Protein AF-A0A7L0FWX1-F1 (afdb_monomer_lite)

Sequence (142 aa):
RCPGATGAADGGPISVDPLAVSMANRGPSYGLSREVQQKIDRQYDPELEQILVRWILAQCGGDVSQPAPGRDGFQQWLKDGTVLCRLINSLHPRGQGPVAKIQASTMAFKQMEQISQFLQAAERYGIAATDIFQTVDLWEGE

Radius of gyration: 29.91 Å; chains: 1; bounding box: 108×48×42 Å

InterPro domains:
  IPR001715 Calponin homology domain [PF00307] (47-141)
  IPR001715 Calponin homology domain [PS50021] (46-142)
  IPR001715 Calponin homology domain [SM00033] (48-141)
  IPR003096 Smooth muscle protein/calponin [PR00888] (25-39)
  IPR003096 Smooth muscle protein/calponin [PR00888] (44-57)
  IPR003096 Smooth muscle protein/calponin [PR00888] (74-89)
  IPR003096 Smooth muscle protein/calponin [PR00888] (110-126)
  IPR003096 Smooth muscle protein/calponin [PR00888] (126-141)
  IPR036872 CH domain superfamily [G3DSA:1.10.418.10] (43-142)
  IPR036872 CH domain superfamily [SSF47576] (21-142)
  IPR050606 Calponin-like [PTHR47385] (23-141)

Structure (mmCIF, N/CA/C/O backbone):
data_AF-A0A7L0FWX1-F1
#
_entry.id   AF-A0A7L0FWX1-F1
#
loop_
_atom_site.group_PDB
_atom_site.id
_atom_site.type_symbol
_atom_site.label_atom_id
_atom_site.label_alt_id
_atom_site.label_comp_id
_atom_site.label_asym_id
_atom_site.label_entity_id
_atom_site.label_seq_id
_atom_site.pdbx_PDB_ins_code
_atom_site.Cartn_x
_atom_site.Cartn_y
_atom_site.Cartn_z
_atom_site.occupancy
_atom_site.B_iso_or_equiv
_atom_site.auth_seq_id
_atom_site.auth_comp_id
_atom_site.auth_asym_id
_atom_site.auth_atom_id
_atom_site.pdbx_PDB_model_num
ATOM 1 N N . ARG A 1 1 ? 93.891 -22.073 26.720 1.00 38.88 1 ARG A N 1
ATOM 2 C CA . ARG A 1 1 ? 92.681 -21.411 27.264 1.00 38.88 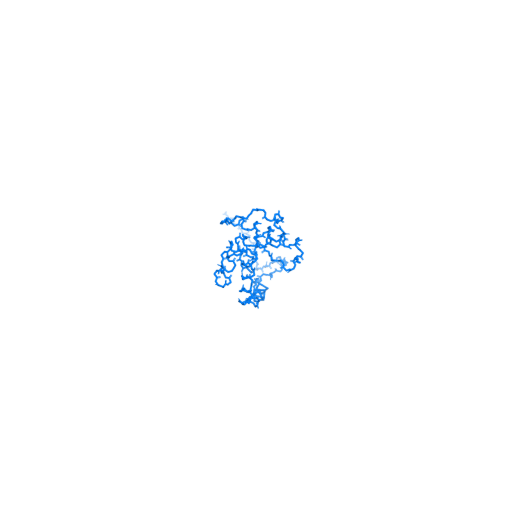1 ARG A CA 1
ATOM 3 C C . ARG A 1 1 ? 91.605 -21.503 26.196 1.00 38.88 1 ARG A C 1
ATOM 5 O O . ARG A 1 1 ? 91.564 -20.668 25.308 1.00 38.88 1 ARG A O 1
ATOM 12 N N . CYS A 1 2 ? 90.831 -22.579 26.250 1.00 44.34 2 CYS A N 1
ATOM 13 C CA . CYS A 1 2 ? 89.766 -22.909 25.312 1.00 44.34 2 CYS A CA 1
ATOM 14 C C . CYS A 1 2 ? 88.474 -23.020 26.128 1.00 44.34 2 CYS A C 1
ATOM 16 O O . CYS A 1 2 ? 88.504 -23.677 27.169 1.00 44.34 2 CYS A O 1
ATOM 18 N N . PRO A 1 3 ? 87.369 -22.412 25.694 1.00 44.94 3 PRO A N 1
ATOM 19 C CA . PRO A 1 3 ? 86.032 -22.866 26.050 1.00 44.94 3 PRO A CA 1
ATOM 20 C C . PRO A 1 3 ? 85.306 -23.287 24.760 1.00 44.94 3 PRO A C 1
ATOM 22 O O . PRO A 1 3 ? 85.512 -22.689 23.712 1.00 44.94 3 PRO A O 1
ATOM 25 N N . GLY A 1 4 ? 84.455 -24.295 24.699 1.00 36.69 4 GLY A N 1
ATOM 26 C CA . GLY A 1 4 ? 83.954 -25.273 25.651 1.00 36.69 4 GLY A CA 1
ATOM 27 C C . GLY A 1 4 ? 83.051 -26.189 24.816 1.00 36.69 4 GLY A C 1
ATOM 28 O O . GLY A 1 4 ? 82.354 -25.707 23.926 1.00 36.69 4 GLY A O 1
ATOM 29 N N . ALA A 1 5 ? 83.127 -27.499 25.033 1.00 41.94 5 ALA A N 1
ATOM 30 C CA . ALA A 1 5 ? 82.357 -28.495 24.297 1.00 41.94 5 ALA A CA 1
ATOM 31 C C . ALA A 1 5 ? 81.280 -29.103 25.201 1.00 41.94 5 ALA A C 1
ATOM 33 O O . ALA A 1 5 ? 81.632 -29.686 26.222 1.00 41.94 5 ALA A O 1
ATOM 34 N N . THR A 1 6 ? 80.015 -29.000 24.782 1.00 46.66 6 THR A N 1
ATOM 35 C CA . THR A 1 6 ? 78.863 -29.875 25.107 1.00 46.66 6 THR A CA 1
ATOM 36 C C . THR A 1 6 ? 77.692 -29.346 24.260 1.00 46.66 6 THR A C 1
ATOM 38 O O . THR A 1 6 ? 77.392 -28.165 24.339 1.00 46.66 6 THR A O 1
ATOM 41 N N . GLY A 1 7 ? 77.028 -30.049 23.342 1.00 40.75 7 GLY A N 1
ATOM 42 C CA . GLY A 1 7 ? 76.738 -31.472 23.215 1.00 40.75 7 GLY A CA 1
ATOM 43 C C . GLY A 1 7 ? 75.269 -31.702 23.584 1.00 40.75 7 GLY A C 1
ATOM 44 O O . GLY A 1 7 ? 74.998 -31.837 24.769 1.00 40.75 7 GLY A O 1
ATOM 45 N N . ALA A 1 8 ? 74.348 -31.736 22.611 1.00 37.59 8 ALA A N 1
ATOM 46 C CA . ALA A 1 8 ? 73.061 -32.443 22.714 1.00 37.59 8 ALA A CA 1
ATOM 47 C C . ALA A 1 8 ? 72.319 -32.493 21.362 1.00 37.59 8 ALA A C 1
ATOM 49 O O . ALA A 1 8 ? 72.291 -31.520 20.618 1.00 37.59 8 ALA A O 1
ATOM 50 N N . ALA A 1 9 ? 71.755 -33.668 21.093 1.00 41.44 9 ALA A N 1
ATOM 51 C CA . ALA A 1 9 ? 71.040 -34.140 19.912 1.00 41.44 9 ALA A CA 1
ATOM 52 C C . ALA A 1 9 ? 69.959 -33.205 19.325 1.00 41.44 9 ALA A C 1
ATOM 54 O O . ALA A 1 9 ? 69.063 -32.761 20.038 1.00 41.44 9 ALA A O 1
ATOM 55 N N . ASP A 1 10 ? 69.996 -33.031 18.001 1.00 38.78 10 ASP A N 1
ATOM 56 C CA . ASP A 1 10 ? 68.882 -32.559 17.170 1.00 38.78 10 ASP A CA 1
ATOM 57 C C . ASP A 1 10 ? 68.075 -33.789 16.716 1.00 38.78 10 ASP A C 1
ATOM 59 O O . ASP A 1 10 ? 68.518 -34.579 15.881 1.00 38.78 10 ASP A O 1
ATOM 63 N N . GLY A 1 11 ? 66.942 -34.020 17.379 1.00 41.47 11 GLY A N 1
ATOM 64 C CA . GLY A 1 11 ? 65.952 -35.023 17.005 1.00 41.47 11 GLY A CA 1
ATOM 65 C C . GLY A 1 11 ? 64.831 -34.362 16.208 1.00 41.47 11 GLY A C 1
ATOM 66 O O . GLY A 1 11 ? 64.300 -33.337 16.625 1.00 41.47 11 GLY A O 1
ATOM 67 N N . GLY A 1 12 ? 64.489 -34.967 15.069 1.00 38.28 12 GLY A N 1
ATOM 68 C CA . GLY A 1 12 ? 63.415 -34.546 14.170 1.00 38.28 12 GLY A CA 1
ATOM 69 C C . GLY A 1 12 ? 62.003 -34.511 14.788 1.00 38.28 12 GLY A C 1
ATOM 70 O O . GLY A 1 12 ? 61.805 -34.795 15.969 1.00 38.28 12 GLY A O 1
ATOM 71 N N . PRO A 1 13 ? 60.999 -34.134 13.978 1.00 47.06 13 PRO A N 1
ATOM 72 C CA . PRO A 1 13 ? 59.880 -33.306 14.408 1.00 47.06 13 PRO A CA 1
ATOM 73 C C . PRO A 1 13 ? 58.748 -34.109 15.051 1.00 47.06 13 PRO A C 1
ATOM 75 O O . PRO A 1 13 ? 58.315 -35.134 14.529 1.00 47.06 13 PRO A O 1
ATOM 78 N N . ILE A 1 14 ? 58.201 -33.578 16.142 1.00 42.31 14 ILE A N 1
ATOM 79 C CA . ILE A 1 14 ? 56.940 -34.031 16.735 1.00 42.31 14 ILE A CA 1
ATOM 80 C C . ILE A 1 14 ? 55.949 -32.869 16.675 1.00 42.31 14 ILE A C 1
ATOM 82 O O . ILE A 1 14 ? 55.896 -32.025 17.567 1.00 42.31 14 ILE A O 1
ATOM 86 N N . SER A 1 15 ? 55.186 -32.817 15.579 1.00 43.38 15 SER A N 1
ATOM 87 C CA . SER A 1 15 ? 53.949 -32.040 15.508 1.00 43.38 15 SER A CA 1
ATOM 88 C C . SER A 1 15 ? 52.954 -32.621 16.503 1.00 43.38 15 SER A C 1
ATOM 90 O O . SER A 1 15 ? 52.559 -33.781 16.397 1.00 43.38 15 SER A O 1
ATOM 92 N N . VAL A 1 16 ? 52.550 -31.800 17.464 1.00 42.94 16 VAL A N 1
ATOM 93 C CA . VAL A 1 16 ? 51.416 -32.059 18.345 1.00 42.94 16 VAL A CA 1
ATOM 94 C C . VAL A 1 16 ? 50.422 -30.919 18.162 1.00 42.94 16 VAL A C 1
ATOM 96 O O . VAL A 1 16 ? 50.507 -29.889 18.822 1.00 42.94 16 VAL A O 1
ATOM 99 N N . ASP A 1 17 ? 49.499 -31.091 17.218 1.00 42.16 17 ASP A N 1
ATOM 100 C CA . ASP A 1 17 ? 48.325 -30.233 17.064 1.00 42.16 17 ASP A CA 1
ATOM 101 C C . ASP A 1 17 ? 47.321 -30.527 18.194 1.00 42.16 17 ASP A C 1
ATOM 103 O O . ASP A 1 17 ? 46.806 -31.648 18.287 1.00 42.16 17 ASP A O 1
ATOM 107 N N . PRO A 1 18 ? 46.993 -29.555 19.063 1.00 42.50 18 PRO A N 1
ATOM 108 C CA . PRO A 1 18 ? 45.910 -29.718 20.014 1.00 42.50 18 PRO A CA 1
ATOM 109 C C . PRO A 1 18 ? 44.565 -29.486 19.312 1.00 42.50 18 PRO A C 1
ATOM 111 O O . PRO A 1 18 ? 44.187 -28.360 19.006 1.00 42.50 18 PRO A O 1
ATOM 114 N N . LEU A 1 19 ? 43.851 -30.588 19.070 1.00 40.69 19 LEU A N 1
ATOM 115 C CA . LEU A 1 19 ? 42.389 -30.729 19.117 1.00 40.69 19 LEU A CA 1
ATOM 116 C C . LEU A 1 19 ? 41.575 -29.435 18.898 1.00 40.69 19 LEU A C 1
ATOM 118 O O . LEU A 1 19 ? 41.023 -28.854 19.834 1.00 40.69 19 LEU A O 1
ATOM 122 N N . ALA A 1 20 ? 41.419 -29.042 17.632 1.00 41.03 20 ALA A N 1
ATOM 123 C CA . ALA A 1 20 ? 40.389 -28.105 17.202 1.00 41.03 20 ALA A CA 1
ATOM 124 C C . ALA A 1 20 ? 39.032 -28.828 17.145 1.00 41.03 20 ALA A C 1
ATOM 126 O O . ALA A 1 20 ? 38.678 -29.479 16.161 1.00 41.03 20 ALA A O 1
ATOM 127 N N . VAL A 1 21 ? 38.273 -28.736 18.235 1.00 41.56 21 VAL A N 1
ATOM 128 C CA . VAL A 1 21 ? 36.856 -29.102 18.265 1.00 41.56 21 VAL A CA 1
ATOM 129 C C . VAL A 1 21 ? 36.020 -28.002 17.602 1.00 41.56 21 VAL A C 1
ATOM 131 O O . VAL A 1 21 ? 36.101 -26.833 17.967 1.00 41.56 21 VAL A O 1
ATOM 134 N N . SER A 1 22 ? 35.131 -28.459 16.716 1.00 47.56 22 SER A N 1
ATOM 135 C CA . SER A 1 22 ? 33.870 -27.841 16.281 1.00 47.56 22 SER A CA 1
ATOM 136 C C . SER A 1 22 ? 33.855 -27.081 14.945 1.00 47.56 22 SER A C 1
ATOM 138 O O . SER A 1 22 ? 34.080 -25.881 14.853 1.00 47.56 22 SER A O 1
ATOM 140 N N . MET A 1 23 ? 33.450 -27.839 13.920 1.00 40.47 23 MET A N 1
ATOM 141 C CA . MET A 1 23 ? 32.563 -27.434 12.823 1.00 40.47 23 MET A CA 1
ATOM 142 C C . MET A 1 23 ? 32.986 -26.230 11.969 1.00 40.47 23 MET A C 1
ATOM 144 O O . MET A 1 23 ? 32.392 -25.154 12.006 1.00 40.47 23 MET A O 1
ATOM 148 N N . ALA A 1 24 ? 33.901 -26.495 11.036 1.00 40.38 24 ALA A N 1
ATOM 149 C CA . ALA A 1 24 ? 33.930 -25.810 9.750 1.00 40.38 24 ALA A CA 1
ATOM 150 C C . ALA A 1 24 ? 32.667 -26.178 8.945 1.00 40.38 24 ALA A C 1
ATOM 152 O O . ALA A 1 24 ? 32.692 -27.044 8.078 1.00 40.38 24 ALA A O 1
ATOM 153 N N . ASN A 1 25 ? 31.540 -25.540 9.258 1.00 46.72 25 ASN A N 1
ATOM 154 C CA . ASN A 1 25 ? 30.354 -25.567 8.409 1.00 46.72 25 ASN A CA 1
ATOM 155 C C . ASN A 1 25 ? 29.873 -24.135 8.162 1.00 46.72 25 ASN A C 1
ATOM 157 O O . ASN A 1 25 ? 28.877 -23.670 8.707 1.00 46.72 25 ASN A O 1
ATOM 161 N N . ARG A 1 26 ? 30.646 -23.406 7.358 1.00 47.75 26 ARG A N 1
ATOM 162 C CA . ARG A 1 26 ? 30.178 -22.227 6.623 1.00 47.75 26 ARG A CA 1
ATOM 163 C C . ARG A 1 26 ? 30.627 -22.358 5.173 1.00 47.75 26 ARG A C 1
ATOM 165 O O . ARG A 1 26 ? 31.464 -21.604 4.689 1.00 47.75 26 ARG A O 1
ATOM 172 N N . GLY A 1 27 ? 30.077 -23.372 4.505 1.00 48.31 27 GLY A N 1
ATOM 173 C CA . GLY A 1 27 ? 29.851 -23.291 3.064 1.00 48.31 27 GLY A CA 1
ATOM 174 C C . GLY A 1 27 ? 28.847 -22.164 2.773 1.00 48.31 27 GLY A C 1
ATOM 175 O O . GLY A 1 27 ? 28.088 -21.791 3.672 1.00 48.31 27 GLY A O 1
ATOM 176 N N . PRO A 1 28 ? 28.870 -21.571 1.570 1.00 44.41 28 PRO A N 1
ATOM 177 C CA . PRO A 1 28 ? 28.137 -20.348 1.267 1.00 44.41 28 PRO A CA 1
ATOM 178 C C . PRO A 1 28 ? 26.639 -20.519 1.539 1.00 44.41 28 PRO A C 1
ATOM 180 O O . PRO A 1 28 ? 25.996 -21.423 1.006 1.00 44.41 28 PRO A O 1
ATOM 183 N N . SER A 1 29 ? 26.092 -19.634 2.371 1.00 45.47 29 SER A N 1
ATOM 184 C CA . SER A 1 29 ? 24.664 -19.488 2.653 1.00 45.47 29 SER A CA 1
ATOM 185 C C . SER A 1 29 ? 23.929 -19.040 1.381 1.00 45.47 29 SER A C 1
ATOM 187 O O . SER A 1 29 ? 23.600 -17.873 1.231 1.00 45.47 29 SER A O 1
ATOM 189 N N . TYR A 1 30 ? 23.746 -19.932 0.409 1.00 54.88 30 TYR A N 1
ATOM 190 C CA . TYR A 1 30 ? 23.116 -19.608 -0.877 1.00 54.88 30 TYR A CA 1
ATOM 191 C C . TYR A 1 30 ? 22.340 -20.816 -1.427 1.00 54.88 30 TYR A C 1
ATOM 193 O O . TYR A 1 30 ? 22.531 -21.258 -2.555 1.00 54.88 30 TYR A O 1
ATOM 201 N N . GLY A 1 31 ? 21.477 -21.390 -0.588 1.00 48.72 31 GLY A N 1
ATOM 202 C CA . GLY A 1 31 ? 20.482 -22.396 -0.987 1.00 48.72 31 GLY A CA 1
ATOM 203 C C . GLY A 1 31 ? 19.084 -21.955 -0.569 1.00 48.72 31 GLY A C 1
ATOM 204 O O . GLY A 1 31 ? 18.226 -21.718 -1.414 1.00 48.72 31 GLY A O 1
ATOM 205 N N . LEU A 1 32 ? 18.916 -21.676 0.728 1.00 50.22 32 LEU A N 1
ATOM 206 C CA . LEU A 1 32 ? 17.634 -21.264 1.303 1.00 50.22 32 LEU A CA 1
ATOM 207 C C . LEU A 1 32 ? 17.100 -19.947 0.711 1.00 50.22 32 LEU A C 1
ATOM 209 O O . LEU A 1 32 ? 15.922 -19.857 0.388 1.00 50.22 32 LEU A O 1
ATOM 213 N N . SER A 1 33 ? 17.966 -18.951 0.493 1.00 52.59 33 SER A N 1
ATOM 214 C CA . SER A 1 33 ? 17.553 -17.650 -0.056 1.00 52.59 33 SER A CA 1
ATOM 215 C C . SER A 1 33 ? 17.089 -17.740 -1.511 1.00 52.59 33 SER A C 1
ATOM 217 O O . SER A 1 33 ? 16.192 -17.015 -1.909 1.00 52.59 33 SER A O 1
ATOM 219 N N . ARG A 1 34 ? 17.637 -18.658 -2.319 1.00 43.81 34 ARG A N 1
ATOM 220 C CA . ARG A 1 34 ? 17.333 -18.739 -3.759 1.00 43.81 34 ARG A CA 1
ATOM 221 C C . ARG A 1 34 ? 16.020 -19.470 -4.044 1.00 43.81 34 ARG A C 1
ATOM 223 O O . ARG A 1 34 ? 15.322 -19.118 -4.988 1.00 43.81 34 ARG A O 1
ATOM 230 N N . GLU A 1 35 ? 15.668 -20.457 -3.224 1.00 46.62 35 GLU A N 1
ATOM 231 C CA . GLU A 1 35 ? 14.375 -21.155 -3.294 1.00 46.62 35 GLU A CA 1
ATOM 232 C C . GLU A 1 35 ? 13.228 -20.294 -2.750 1.00 46.62 35 GLU A C 1
ATOM 234 O O . GLU A 1 35 ? 12.120 -20.337 -3.288 1.00 46.62 35 GLU A O 1
ATOM 239 N N . VAL A 1 36 ? 13.502 -19.477 -1.726 1.00 50.44 36 VAL A N 1
ATOM 240 C CA . VAL A 1 36 ? 12.571 -18.453 -1.231 1.00 50.44 36 VAL A CA 1
ATOM 241 C C . VAL A 1 36 ? 12.372 -17.371 -2.294 1.00 50.44 36 VAL A C 1
ATOM 243 O O . VAL A 1 36 ? 11.232 -17.138 -2.688 1.00 50.44 36 VAL A O 1
ATOM 246 N N . GLN A 1 37 ? 13.452 -16.837 -2.881 1.00 47.53 37 GLN A N 1
ATOM 247 C CA . GLN A 1 37 ? 13.359 -15.855 -3.967 1.00 47.53 37 GLN A CA 1
ATOM 248 C C . GLN A 1 37 ? 12.615 -16.408 -5.188 1.00 47.53 37 GLN A C 1
ATOM 250 O O . GLN A 1 37 ? 11.784 -15.713 -5.749 1.00 47.53 37 GLN A O 1
ATOM 255 N N . GLN A 1 38 ? 12.843 -17.669 -5.583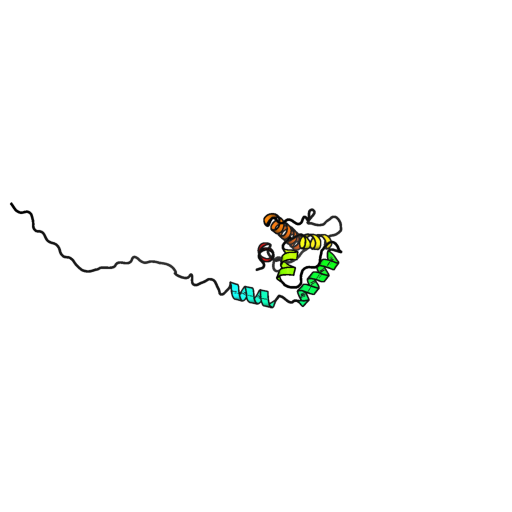 1.00 46.41 38 GLN A N 1
ATOM 256 C CA . GLN A 1 38 ? 12.113 -18.300 -6.694 1.00 46.41 38 GLN A CA 1
ATOM 257 C C . GLN A 1 38 ? 10.632 -18.552 -6.391 1.00 46.41 38 GLN A C 1
ATOM 259 O O . GLN A 1 38 ? 9.823 -18.559 -7.317 1.00 46.41 38 GLN A O 1
ATOM 264 N N . LYS A 1 39 ? 10.255 -18.782 -5.128 1.00 48.97 39 LYS A N 1
ATOM 265 C CA . LYS A 1 39 ? 8.841 -18.853 -4.730 1.00 48.97 39 LYS A CA 1
ATOM 266 C C . LYS A 1 39 ? 8.183 -17.476 -4.744 1.00 48.97 39 LYS A C 1
ATOM 268 O O . LYS A 1 39 ? 7.029 -17.395 -5.146 1.00 48.97 39 LYS A O 1
ATOM 273 N N . ILE A 1 40 ? 8.908 -16.423 -4.367 1.00 52.25 40 ILE A N 1
ATOM 274 C CA . ILE A 1 40 ? 8.443 -15.031 -4.460 1.00 52.25 40 ILE A CA 1
ATOM 275 C C . ILE A 1 40 ? 8.298 -14.624 -5.937 1.00 52.25 40 ILE A C 1
ATOM 277 O O . ILE A 1 40 ? 7.242 -14.142 -6.335 1.00 52.25 40 ILE A O 1
ATOM 281 N N . ASP A 1 41 ? 9.289 -14.934 -6.781 1.00 47.03 41 ASP A N 1
ATOM 282 C CA . ASP A 1 41 ? 9.264 -14.662 -8.229 1.00 47.03 41 ASP A CA 1
ATOM 283 C C . ASP A 1 41 ? 8.156 -15.434 -8.962 1.00 47.03 41 ASP A C 1
ATOM 285 O O . ASP A 1 41 ? 7.592 -14.943 -9.935 1.00 47.03 41 ASP A O 1
ATOM 289 N N . ARG A 1 42 ? 7.798 -16.634 -8.482 1.00 50.66 42 ARG A N 1
ATOM 290 C CA . ARG A 1 42 ? 6.671 -17.418 -9.018 1.00 50.66 42 ARG A CA 1
ATOM 291 C C . ARG A 1 42 ? 5.293 -16.933 -8.570 1.00 50.66 42 ARG A C 1
ATOM 293 O O . ARG A 1 42 ? 4.315 -17.390 -9.148 1.00 50.66 42 ARG A O 1
ATOM 300 N N . GLN A 1 43 ? 5.200 -16.069 -7.560 1.00 59.62 43 GLN A N 1
ATOM 301 C CA . GLN A 1 43 ? 3.927 -15.501 -7.096 1.00 59.62 43 GLN A CA 1
ATOM 302 C C . GLN A 1 43 ? 3.674 -14.081 -7.615 1.00 59.62 43 GLN A C 1
ATOM 304 O O . GLN A 1 43 ? 2.631 -13.500 -7.320 1.00 59.62 43 GLN A O 1
ATOM 309 N N . TYR A 1 44 ? 4.607 -13.505 -8.379 1.00 64.50 44 TYR A N 1
ATOM 310 C CA . TYR A 1 44 ? 4.402 -12.200 -8.987 1.00 64.50 44 TYR A CA 1
ATOM 311 C C . TYR A 1 44 ? 3.612 -12.343 -10.294 1.00 64.50 44 TYR A C 1
ATOM 313 O O . TYR A 1 44 ? 4.159 -12.601 -11.366 1.00 64.50 44 TYR A O 1
ATOM 321 N N . ASP A 1 45 ? 2.299 -12.172 -10.182 1.00 75.44 45 ASP A N 1
ATOM 322 C CA . ASP A 1 45 ? 1.381 -12.161 -11.313 1.00 75.44 45 ASP A CA 1
ATOM 323 C C . ASP A 1 45 ? 1.145 -10.715 -11.788 1.00 75.44 45 ASP A C 1
ATOM 325 O O . ASP A 1 45 ? 0.588 -9.899 -11.043 1.00 75.44 45 ASP A O 1
ATOM 329 N N . PRO A 1 46 ? 1.502 -10.363 -13.039 1.00 77.94 46 PRO A N 1
ATOM 330 C CA . PRO A 1 46 ? 1.295 -9.010 -13.563 1.00 77.94 46 PRO A CA 1
ATOM 331 C C . PRO A 1 46 ? -0.194 -8.638 -13.646 1.00 77.94 46 PRO A C 1
ATOM 333 O O . PRO A 1 46 ? -0.559 -7.464 -13.575 1.00 77.94 46 PRO A O 1
ATOM 336 N N . GLU A 1 47 ? -1.079 -9.631 -13.764 1.00 81.50 47 GLU A N 1
ATOM 337 C CA . GLU A 1 47 ? -2.525 -9.421 -13.683 1.00 81.50 47 GLU A CA 1
ATOM 338 C C . GLU A 1 47 ? -2.961 -9.024 -12.267 1.00 81.50 47 GLU A C 1
ATOM 340 O O . GLU A 1 47 ? -3.747 -8.086 -12.108 1.00 81.50 47 GLU A O 1
ATOM 345 N N . LEU A 1 48 ? -2.410 -9.680 -11.239 1.00 82.31 48 LEU A N 1
ATOM 346 C CA . LEU A 1 48 ? -2.641 -9.340 -9.833 1.00 82.31 48 LEU A CA 1
ATOM 347 C C . LEU A 1 48 ? -2.138 -7.934 -9.520 1.00 82.31 48 LEU A C 1
ATOM 349 O O . LEU A 1 48 ? -2.876 -7.173 -8.901 1.00 82.31 48 LEU A O 1
ATOM 353 N N . GLU A 1 49 ? -0.957 -7.548 -10.011 1.00 83.81 49 GLU A N 1
ATOM 354 C CA . GLU A 1 49 ? -0.477 -6.165 -9.898 1.00 83.81 49 GLU A CA 1
ATOM 355 C C . GLU A 1 49 ? -1.521 -5.184 -10.442 1.00 83.81 49 GLU A C 1
ATOM 357 O O . GLU A 1 49 ? -1.933 -4.261 -9.742 1.00 83.81 49 GLU A O 1
ATOM 362 N N . GLN A 1 50 ? -2.010 -5.386 -11.667 1.00 84.25 50 GLN A N 1
ATOM 363 C CA . GLN A 1 50 ? -2.986 -4.468 -12.255 1.00 84.25 50 GLN A CA 1
ATOM 364 C C . GLN A 1 50 ? -4.316 -4.441 -11.497 1.00 84.25 50 GLN A C 1
ATOM 366 O O . GLN A 1 50 ? -4.996 -3.409 -11.474 1.00 84.25 50 GLN A O 1
ATOM 371 N N . ILE A 1 51 ? -4.734 -5.568 -10.921 1.00 86.88 51 ILE A N 1
ATOM 372 C CA . ILE A 1 51 ? -5.922 -5.634 -10.065 1.00 86.88 51 ILE A CA 1
ATOM 373 C C . ILE A 1 51 ? -5.677 -4.834 -8.781 1.00 86.88 51 ILE A C 1
ATOM 375 O O . ILE A 1 51 ? -6.499 -3.983 -8.445 1.00 86.88 51 ILE A O 1
ATOM 379 N N . LEU A 1 52 ? -4.536 -5.034 -8.115 1.00 85.88 52 LEU A N 1
ATOM 380 C CA . LEU A 1 52 ? -4.150 -4.321 -6.897 1.00 85.88 52 LEU A CA 1
ATOM 381 C C . LEU A 1 52 ? -4.032 -2.817 -7.140 1.00 85.88 52 LEU A C 1
ATOM 383 O O . LEU A 1 52 ? -4.607 -2.036 -6.391 1.00 85.88 52 LEU A O 1
ATOM 387 N N . VAL A 1 53 ? -3.366 -2.396 -8.217 1.00 87.75 53 VAL A N 1
ATOM 388 C CA . VAL A 1 53 ? -3.252 -0.983 -8.603 1.00 87.75 53 VAL A CA 1
ATOM 389 C C . VAL A 1 53 ? -4.630 -0.364 -8.791 1.00 87.75 53 VAL A C 1
ATOM 391 O O . VAL A 1 53 ? -4.925 0.673 -8.199 1.00 87.75 53 VAL A O 1
ATOM 394 N N . ARG A 1 54 ? -5.504 -1.002 -9.579 1.00 87.38 54 ARG A N 1
ATOM 395 C CA 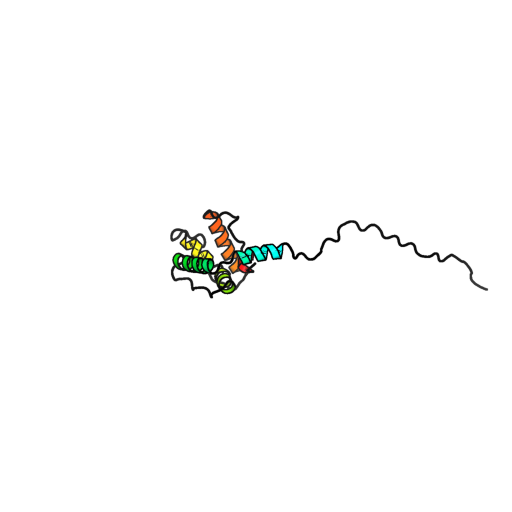. ARG A 1 54 ? -6.867 -0.500 -9.804 1.00 87.38 54 ARG A CA 1
ATOM 396 C C . ARG A 1 54 ? -7.673 -0.444 -8.514 1.00 87.38 54 ARG A C 1
ATOM 398 O O . ARG A 1 54 ? -8.378 0.537 -8.295 1.00 87.38 54 ARG A O 1
ATOM 405 N N . TRP A 1 55 ? -7.555 -1.457 -7.662 1.00 87.31 55 TRP A N 1
ATOM 406 C CA . TRP A 1 55 ? -8.248 -1.506 -6.382 1.00 87.31 55 TRP A CA 1
ATOM 407 C C . TRP A 1 55 ? -7.771 -0.403 -5.432 1.00 87.31 55 TRP A C 1
ATOM 409 O O . TRP A 1 55 ? -8.595 0.330 -4.895 1.00 87.31 55 TRP A O 1
ATOM 419 N N . ILE A 1 56 ? -6.457 -0.203 -5.299 1.00 86.81 56 ILE A N 1
ATOM 420 C CA . ILE A 1 56 ? -5.880 0.868 -4.477 1.00 86.81 56 ILE A CA 1
ATOM 421 C C . ILE A 1 56 ? -6.303 2.243 -5.003 1.00 86.81 56 ILE A C 1
ATOM 423 O O . ILE A 1 56 ? -6.676 3.107 -4.213 1.00 86.81 56 ILE A O 1
ATOM 427 N N . LEU A 1 57 ? -6.290 2.458 -6.322 1.00 87.31 57 LEU A N 1
ATOM 428 C CA . LEU A 1 57 ? -6.744 3.715 -6.928 1.00 87.31 57 LEU A CA 1
ATOM 429 C C . LEU A 1 57 ? -8.238 3.966 -6.688 1.00 87.31 57 LEU A C 1
ATOM 431 O O . LEU A 1 57 ? -8.623 5.088 -6.357 1.00 87.31 57 LEU A O 1
ATOM 435 N N . ALA A 1 58 ? -9.070 2.931 -6.822 1.00 86.62 58 ALA A N 1
ATOM 436 C CA . ALA A 1 58 ? -10.500 3.012 -6.543 1.00 86.62 58 ALA A CA 1
ATOM 437 C C . ALA A 1 58 ? -10.773 3.301 -5.059 1.00 86.62 58 ALA A C 1
ATOM 439 O O . ALA A 1 58 ? -11.648 4.105 -4.745 1.00 86.62 58 ALA A O 1
ATOM 440 N N . GLN A 1 59 ? -9.997 2.693 -4.159 1.00 85.62 59 GLN A N 1
ATOM 441 C CA . GLN A 1 59 ? -10.178 2.828 -2.720 1.00 85.62 59 GLN A CA 1
ATOM 442 C C . GLN A 1 59 ? -9.662 4.171 -2.197 1.00 85.62 59 GLN A C 1
ATOM 444 O O . GLN A 1 59 ? -10.355 4.856 -1.450 1.00 85.62 59 GLN A O 1
ATOM 449 N N . CYS A 1 60 ? -8.460 4.585 -2.588 1.00 80.06 60 CYS A N 1
ATOM 450 C CA . CYS A 1 60 ? -7.875 5.850 -2.148 1.00 80.06 60 CYS A CA 1
ATOM 451 C C . CYS A 1 60 ? -8.455 7.078 -2.862 1.00 80.06 60 CYS A C 1
ATOM 453 O O . CYS A 1 60 ? -8.246 8.183 -2.377 1.00 80.06 60 CYS A O 1
ATOM 455 N N . GLY A 1 61 ? -9.154 6.888 -3.988 1.00 64.88 61 GLY A N 1
ATOM 456 C CA . GLY A 1 61 ? -9.918 7.911 -4.699 1.00 64.88 61 GLY A CA 1
ATOM 457 C C . GLY A 1 61 ? -9.089 9.101 -5.179 1.00 64.88 61 GLY A C 1
ATOM 458 O O . GLY A 1 61 ? -8.954 10.069 -4.454 1.00 64.88 61 GLY A O 1
ATOM 459 N N . GLY A 1 62 ? -8.578 9.068 -6.415 1.00 63.31 62 GLY A N 1
ATOM 460 C CA . GLY A 1 62 ? -8.030 10.230 -7.149 1.00 63.31 62 GLY A CA 1
ATOM 461 C C . GLY A 1 62 ? -6.765 10.908 -6.589 1.00 63.31 62 GLY A C 1
ATOM 462 O O . GLY A 1 62 ? -6.014 11.509 -7.350 1.00 63.31 62 GLY A O 1
ATOM 463 N N . ASP A 1 63 ? -6.484 10.784 -5.294 1.00 67.75 63 ASP A N 1
ATOM 464 C CA . ASP A 1 63 ? -5.349 11.405 -4.612 1.00 67.75 63 ASP A CA 1
ATOM 465 C C . ASP A 1 63 ? -4.025 10.664 -4.852 1.00 67.75 63 ASP A C 1
ATOM 467 O O . ASP A 1 63 ? -2.950 11.187 -4.547 1.00 67.75 63 ASP A O 1
ATOM 471 N N . VAL A 1 64 ? -4.073 9.439 -5.382 1.00 78.19 64 VAL A N 1
ATOM 472 C CA . VAL A 1 64 ? -2.895 8.614 -5.683 1.00 78.19 64 VAL A CA 1
ATOM 473 C C . VAL A 1 64 ? -2.649 8.551 -7.181 1.00 78.19 64 VAL A C 1
ATOM 475 O O . VAL A 1 64 ? -3.554 8.248 -7.953 1.00 78.19 64 VAL A O 1
ATOM 478 N N . SER A 1 65 ? -1.401 8.792 -7.586 1.00 80.12 65 SER A N 1
ATOM 479 C CA . SER A 1 65 ? -0.964 8.525 -8.959 1.00 80.12 65 SER A CA 1
ATOM 480 C C . SER A 1 65 ? -0.809 7.032 -9.207 1.00 80.12 65 SER A C 1
ATOM 482 O O . SER A 1 65 ? -0.465 6.283 -8.296 1.00 80.12 65 SER A O 1
ATOM 484 N N . GLN A 1 66 ? -1.033 6.625 -10.452 1.00 82.25 66 GLN A N 1
ATOM 485 C CA . GLN A 1 66 ? -0.777 5.268 -10.916 1.00 82.25 66 GLN A CA 1
ATOM 486 C C . GLN A 1 66 ? 0.741 4.983 -10.922 1.00 82.25 66 GLN A C 1
ATOM 488 O O . GLN A 1 66 ? 1.507 5.853 -11.346 1.00 82.25 66 GLN A O 1
ATOM 493 N N . PRO A 1 67 ? 1.194 3.800 -10.464 1.00 85.06 67 PRO A N 1
ATOM 494 C CA . PRO A 1 67 ? 2.599 3.412 -10.532 1.00 85.06 67 PRO A CA 1
ATOM 495 C C . PRO A 1 67 ? 3.070 3.203 -11.973 1.00 85.06 67 PRO A C 1
ATOM 497 O O . PRO A 1 67 ? 2.271 2.974 -12.886 1.00 85.06 67 PRO A O 1
ATOM 500 N N . ALA A 1 68 ? 4.390 3.234 -12.160 1.00 82.94 68 ALA A N 1
ATOM 501 C CA . ALA A 1 68 ? 4.993 2.739 -13.389 1.00 82.94 68 ALA A CA 1
ATOM 502 C C . ALA A 1 68 ? 4.736 1.224 -13.515 1.00 82.94 68 ALA A C 1
ATOM 504 O O . ALA A 1 68 ? 4.737 0.532 -12.496 1.00 82.94 68 ALA A O 1
ATOM 505 N N . PRO A 1 69 ? 4.503 0.709 -14.734 1.00 77.31 69 PRO A N 1
ATOM 506 C CA . PRO A 1 69 ? 4.291 -0.717 -14.937 1.00 77.31 69 PRO A CA 1
ATOM 507 C C . PRO A 1 69 ? 5.538 -1.519 -14.551 1.00 77.31 69 PRO A C 1
ATOM 509 O O . PRO A 1 69 ? 6.659 -1.111 -14.868 1.00 77.31 69 PRO A O 1
ATOM 512 N N . GLY A 1 70 ? 5.324 -2.682 -13.935 1.00 79.12 70 GLY A N 1
ATOM 513 C CA . GLY A 1 70 ? 6.387 -3.601 -13.544 1.00 79.12 70 GLY A CA 1
ATOM 514 C C . GLY A 1 70 ? 6.741 -3.527 -12.060 1.00 79.12 70 GLY A C 1
ATOM 515 O O . GLY A 1 70 ? 6.471 -2.537 -11.375 1.00 79.12 70 GLY A O 1
ATOM 516 N N . ARG A 1 71 ? 7.396 -4.592 -11.585 1.00 78.06 71 ARG A N 1
ATOM 517 C CA . ARG A 1 71 ? 7.642 -4.861 -10.161 1.00 78.06 71 ARG A CA 1
ATOM 518 C C . ARG A 1 71 ? 8.329 -3.699 -9.458 1.00 78.06 71 ARG A C 1
ATOM 520 O O . ARG A 1 71 ? 7.863 -3.265 -8.410 1.00 78.06 71 ARG A O 1
ATOM 527 N N . ASP A 1 72 ? 9.381 -3.154 -10.063 1.00 82.31 72 ASP A N 1
ATOM 528 C CA . ASP A 1 72 ? 10.123 -2.015 -9.520 1.00 82.31 72 ASP A CA 1
ATOM 529 C C . ASP A 1 72 ? 9.249 -0.760 -9.389 1.00 82.31 72 ASP A C 1
ATOM 531 O O . ASP A 1 72 ? 9.331 -0.033 -8.400 1.00 82.31 72 ASP A O 1
ATOM 535 N N . GLY A 1 73 ? 8.378 -0.508 -10.372 1.00 85.25 73 GLY A N 1
ATOM 536 C CA . GLY A 1 73 ? 7.479 0.643 -10.379 1.00 85.25 73 GLY A CA 1
ATOM 537 C C . GLY A 1 73 ? 6.408 0.548 -9.297 1.00 85.25 73 GLY A C 1
ATOM 538 O O . GLY A 1 73 ? 6.157 1.521 -8.579 1.00 85.25 73 GLY A O 1
ATOM 539 N N . PHE A 1 74 ? 5.818 -0.636 -9.137 1.00 85.19 74 PHE A N 1
ATOM 540 C CA . PHE A 1 74 ? 4.845 -0.916 -8.087 1.00 85.19 74 PHE A CA 1
ATOM 541 C C . PHE A 1 74 ? 5.475 -0.891 -6.692 1.00 85.19 74 PHE A C 1
ATOM 543 O O . PHE A 1 74 ? 4.933 -0.267 -5.778 1.00 85.19 74 PHE A O 1
ATOM 550 N N . GLN A 1 75 ? 6.659 -1.484 -6.528 1.00 85.62 75 GLN A N 1
ATOM 551 C CA . GLN A 1 75 ? 7.388 -1.439 -5.267 1.00 85.62 75 GLN A CA 1
ATOM 552 C C . GLN A 1 75 ? 7.748 0.001 -4.896 1.00 85.62 75 GLN A C 1
ATOM 554 O O . GLN A 1 75 ? 7.444 0.437 -3.790 1.00 85.62 75 GLN A O 1
ATOM 559 N N . GLN A 1 76 ? 8.338 0.775 -5.812 1.00 86.44 76 GLN A N 1
ATOM 560 C CA . GLN A 1 76 ? 8.725 2.166 -5.559 1.00 86.44 76 GLN A CA 1
ATOM 561 C C . GLN A 1 76 ? 7.522 3.041 -5.175 1.00 86.44 76 GLN A C 1
ATOM 563 O O . GLN A 1 76 ? 7.661 3.976 -4.385 1.00 86.44 76 GLN A O 1
ATOM 568 N N . TRP A 1 77 ? 6.340 2.723 -5.705 1.00 87.62 77 TRP A N 1
ATOM 569 C CA . TRP A 1 77 ? 5.088 3.394 -5.369 1.00 87.62 77 TRP A CA 1
ATOM 570 C C . TRP A 1 77 ? 4.613 3.105 -3.942 1.00 87.62 77 TRP A C 1
ATOM 572 O O . TRP A 1 77 ? 4.151 4.015 -3.253 1.00 87.62 77 TRP A O 1
ATOM 582 N N . LEU A 1 78 ? 4.770 1.869 -3.466 1.00 87.88 78 LEU A N 1
ATOM 583 C CA . LEU A 1 78 ? 4.407 1.477 -2.101 1.00 87.88 78 LEU A CA 1
ATOM 584 C C . LEU A 1 78 ? 5.508 1.771 -1.070 1.00 87.88 78 LEU A C 1
ATOM 586 O O . LEU A 1 78 ? 5.206 1.961 0.108 1.00 87.88 78 LEU A O 1
ATOM 590 N N . LYS A 1 79 ? 6.768 1.866 -1.507 1.00 86.94 79 LYS A N 1
ATOM 591 C CA . LYS A 1 79 ? 7.968 2.047 -0.675 1.00 86.94 79 LYS A CA 1
ATOM 592 C C . LYS A 1 79 ? 7.948 3.309 0.184 1.00 86.94 79 LYS A C 1
ATOM 594 O O . LYS A 1 79 ? 8.524 3.322 1.266 1.00 86.94 79 LYS A O 1
ATOM 599 N N . ASP A 1 80 ? 7.290 4.369 -0.274 1.00 84.56 80 ASP A N 1
ATOM 600 C CA . ASP A 1 80 ? 7.147 5.606 0.504 1.00 84.56 80 ASP A CA 1
ATOM 601 C C . ASP A 1 80 ? 6.153 5.454 1.675 1.00 84.56 80 ASP A C 1
ATOM 603 O O . ASP A 1 80 ? 6.132 6.279 2.585 1.00 84.56 80 ASP A O 1
ATOM 607 N N . GLY A 1 81 ? 5.329 4.398 1.676 1.00 85.50 81 GLY A N 1
ATOM 608 C CA . GLY A 1 81 ? 4.335 4.105 2.713 1.00 85.50 81 GLY A CA 1
ATOM 609 C C . GLY A 1 81 ? 3.080 4.981 2.648 1.00 85.50 81 GLY A C 1
ATOM 610 O O . GLY A 1 81 ? 2.044 4.620 3.204 1.00 85.50 81 GLY A O 1
ATOM 611 N N . THR A 1 82 ? 3.110 6.094 1.914 1.00 87.56 82 THR A N 1
ATOM 612 C CA . THR A 1 82 ? 1.980 7.027 1.806 1.00 87.56 82 THR A CA 1
ATOM 613 C C . THR A 1 82 ? 0.738 6.399 1.186 1.00 87.56 82 THR A C 1
ATOM 615 O O . THR A 1 82 ? -0.372 6.607 1.682 1.00 87.56 82 THR A O 1
ATOM 618 N N . VAL A 1 83 ? 0.913 5.608 0.128 1.00 88.69 83 VAL A N 1
ATOM 619 C CA . VAL A 1 83 ? -0.172 4.892 -0.559 1.00 88.69 83 VAL A CA 1
ATOM 620 C C . VAL A 1 83 ? -0.850 3.894 0.376 1.00 88.69 83 VAL A C 1
ATOM 622 O O . VAL A 1 83 ? -2.076 3.873 0.472 1.00 88.69 83 VAL A O 1
ATOM 625 N N . LEU A 1 84 ? -0.053 3.120 1.113 1.00 88.25 84 LEU A N 1
ATOM 626 C CA . LEU A 1 84 ? -0.532 2.124 2.069 1.00 88.25 84 LEU A CA 1
ATOM 627 C C . LEU A 1 84 ? -1.317 2.773 3.210 1.00 88.25 84 LEU A C 1
ATOM 629 O O . LEU A 1 84 ? -2.428 2.355 3.533 1.00 88.25 84 LEU A O 1
ATOM 633 N N . CYS A 1 85 ? -0.791 3.860 3.773 1.00 87.75 85 CYS A N 1
ATOM 634 C CA . CYS A 1 85 ? -1.482 4.609 4.815 1.00 87.75 85 CYS A CA 1
ATOM 635 C C . CYS A 1 85 ? -2.822 5.188 4.330 1.00 87.75 85 CYS A C 1
ATOM 637 O O . CYS A 1 85 ? -3.802 5.199 5.074 1.00 87.75 85 CYS A O 1
ATOM 639 N N . ARG A 1 86 ? -2.898 5.654 3.077 1.00 85.81 86 ARG A N 1
ATOM 640 C CA . ARG A 1 86 ? -4.165 6.111 2.478 1.00 85.81 86 ARG A CA 1
ATOM 641 C C . ARG A 1 86 ? -5.150 4.966 2.293 1.00 85.81 86 ARG A C 1
ATOM 643 O O . ARG A 1 86 ? -6.332 5.145 2.575 1.00 85.81 86 ARG A O 1
ATOM 650 N N . LEU A 1 87 ? -4.657 3.805 1.869 1.00 87.00 87 LEU A N 1
ATOM 651 C CA . LEU A 1 87 ? -5.471 2.620 1.646 1.00 87.00 87 LEU A CA 1
ATOM 652 C C . LEU A 1 87 ? -6.172 2.197 2.935 1.00 87.00 87 LEU A C 1
ATOM 654 O O . LEU A 1 87 ? -7.398 2.109 2.964 1.00 87.00 87 LEU A O 1
ATOM 658 N N . ILE A 1 88 ? -5.413 2.019 4.020 1.00 86.44 88 ILE A N 1
ATOM 659 C CA . ILE A 1 88 ? -5.998 1.622 5.304 1.00 86.44 88 ILE A CA 1
ATOM 660 C C . ILE A 1 88 ? -6.924 2.703 5.862 1.00 86.44 88 ILE A C 1
ATOM 662 O O . ILE A 1 88 ? -8.005 2.396 6.352 1.00 86.44 88 ILE A O 1
ATOM 666 N N . ASN A 1 89 ? -6.580 3.983 5.704 1.00 86.31 89 ASN A N 1
ATOM 667 C CA . ASN A 1 89 ? -7.465 5.071 6.111 1.00 86.31 89 ASN A CA 1
ATOM 668 C C . ASN A 1 89 ? -8.793 5.087 5.350 1.00 86.31 89 ASN A C 1
ATOM 670 O O . ASN A 1 89 ? -9.796 5.495 5.925 1.00 86.31 89 ASN A O 1
ATOM 674 N N . SER A 1 90 ? -8.803 4.666 4.085 1.00 84.00 90 SER A N 1
ATOM 675 C CA . SER A 1 90 ? -10.023 4.565 3.283 1.00 84.00 90 SER A CA 1
ATOM 676 C C . SER A 1 90 ? -10.874 3.343 3.652 1.00 84.00 90 SER A C 1
ATOM 678 O O . SER A 1 90 ? -12.096 3.372 3.522 1.00 84.00 90 SER A O 1
ATOM 680 N N . LEU A 1 91 ? -10.252 2.264 4.139 1.00 83.56 91 LEU A N 1
ATOM 681 C CA . LEU A 1 91 ? -10.973 1.104 4.682 1.00 83.56 91 LEU A CA 1
ATOM 682 C C . LEU A 1 91 ? -11.650 1.417 6.026 1.00 83.56 91 LEU A C 1
ATOM 684 O O . LEU A 1 91 ? -12.633 0.772 6.392 1.00 83.56 91 LEU A O 1
ATOM 688 N N . HIS A 1 92 ? -11.142 2.413 6.753 1.00 81.12 92 HIS A N 1
ATOM 689 C CA . HIS A 1 92 ? -11.745 2.920 7.979 1.00 81.12 92 HIS A CA 1
ATOM 690 C C . HIS A 1 92 ? -12.796 4.015 7.699 1.00 81.12 92 HIS A C 1
ATOM 692 O O . HIS A 1 92 ? -12.707 4.750 6.713 1.00 81.12 92 HIS A O 1
ATOM 698 N N . PRO A 1 93 ? -13.805 4.181 8.577 1.00 77.94 93 PRO A N 1
ATOM 699 C CA . PRO A 1 93 ? -14.783 5.253 8.434 1.00 77.94 93 PRO A CA 1
ATOM 700 C C . PRO A 1 93 ? -14.114 6.634 8.506 1.00 77.94 93 PRO A C 1
ATOM 702 O O . PRO A 1 93 ? -13.162 6.851 9.263 1.00 77.94 93 PRO A O 1
ATOM 705 N N . ARG A 1 94 ? -14.632 7.593 7.719 1.00 67.19 94 ARG A N 1
ATOM 706 C CA . ARG A 1 94 ? -14.078 8.955 7.616 1.00 67.19 94 ARG A CA 1
ATOM 707 C C . ARG A 1 94 ? -13.901 9.579 9.006 1.00 67.19 94 ARG A C 1
ATOM 709 O O . ARG A 1 94 ? -14.870 9.759 9.736 1.00 67.19 94 ARG A O 1
ATOM 716 N N . GLY A 1 95 ? -12.658 9.928 9.342 1.00 65.88 95 GLY A N 1
ATOM 717 C CA . GLY A 1 95 ? -12.283 10.537 10.625 1.00 65.88 95 GLY A CA 1
ATOM 718 C C . GLY A 1 95 ? -11.761 9.565 11.691 1.00 65.88 95 GLY A C 1
ATOM 719 O O . GLY A 1 95 ? -11.271 10.027 12.714 1.00 65.88 95 GLY A O 1
ATOM 720 N N . GLN A 1 96 ? -11.802 8.250 11.449 1.00 71.00 96 GLN A N 1
ATOM 721 C CA . GLN A 1 96 ? -11.208 7.217 12.319 1.00 71.00 96 GLN A CA 1
ATOM 722 C C . GLN A 1 96 ? -10.048 6.483 11.635 1.00 71.00 96 GLN A C 1
ATOM 724 O O . GLN A 1 96 ? -9.744 5.336 11.961 1.00 71.00 96 GLN A O 1
ATOM 729 N N . GLY A 1 97 ? -9.418 7.137 10.658 1.00 72.56 97 GLY A N 1
ATOM 730 C CA . GLY A 1 97 ? -8.236 6.605 9.999 1.00 72.56 97 GLY A CA 1
ATOM 731 C C . GLY A 1 97 ? -7.123 6.375 11.030 1.00 72.56 97 GLY A C 1
ATOM 732 O O . GLY A 1 97 ? -6.781 7.317 11.751 1.00 72.56 97 GLY A O 1
ATOM 733 N N . PRO A 1 98 ? -6.557 5.161 11.125 1.00 73.81 98 PRO A N 1
ATOM 734 C CA . PRO A 1 98 ? -5.497 4.861 12.084 1.00 73.81 98 PRO A CA 1
ATOM 735 C C . PRO A 1 98 ? -4.228 5.684 11.824 1.00 73.81 98 PRO A C 1
ATOM 737 O O . PRO A 1 98 ? -3.452 5.911 12.751 1.00 73.81 98 PRO A O 1
ATOM 740 N N . VAL A 1 99 ? -4.039 6.185 10.596 1.00 77.25 99 VAL A N 1
ATOM 741 C CA . VAL A 1 99 ? -2.892 7.013 10.215 1.00 77.25 99 VAL A CA 1
ATOM 742 C C . VAL A 1 99 ? -3.327 8.463 10.002 1.00 77.25 99 VAL A C 1
ATOM 744 O O . VAL A 1 99 ? -3.711 8.868 8.910 1.00 77.25 99 VAL A O 1
ATOM 747 N N . ALA A 1 100 ? -3.237 9.295 11.037 1.00 68.25 100 ALA A N 1
ATOM 748 C CA . ALA A 1 100 ? -3.672 10.693 10.943 1.00 68.25 100 ALA A CA 1
ATOM 749 C C . ALA A 1 100 ? -2.759 11.575 10.065 1.00 68.25 100 ALA A C 1
ATOM 751 O O . ALA A 1 100 ? -3.202 12.600 9.546 1.00 68.25 100 ALA A O 1
ATOM 752 N N . LYS A 1 101 ? -1.478 11.210 9.904 1.00 73.31 101 LYS A N 1
ATOM 753 C CA . LYS A 1 101 ? -0.476 12.051 9.235 1.00 73.31 101 LYS A CA 1
ATOM 754 C C . LYS A 1 101 ? 0.267 11.283 8.150 1.00 73.31 101 LYS A C 1
ATOM 756 O O . LYS A 1 101 ? 1.234 10.581 8.415 1.00 73.31 101 LYS A O 1
ATOM 761 N N . ILE A 1 102 ? -0.173 11.479 6.913 1.00 81.19 102 ILE A N 1
ATOM 762 C CA . ILE A 1 102 ? 0.450 10.905 5.722 1.00 81.19 102 ILE A CA 1
ATOM 763 C C . ILE A 1 102 ? 1.283 11.999 5.062 1.00 81.19 102 ILE A C 1
ATOM 765 O O . ILE A 1 102 ? 0.732 12.991 4.584 1.00 81.19 102 ILE A O 1
ATOM 769 N N . GLN A 1 103 ? 2.607 11.851 5.063 1.00 79.12 103 GLN A N 1
ATOM 770 C CA . GLN A 1 103 ? 3.510 12.804 4.418 1.00 79.12 103 GLN A CA 1
ATOM 771 C C . GLN A 1 103 ? 4.629 12.073 3.694 1.00 79.12 103 GLN A C 1
ATOM 773 O O . GLN A 1 103 ? 5.485 11.471 4.339 1.00 79.12 103 GLN A O 1
ATOM 778 N N . ALA A 1 104 ? 4.665 12.200 2.368 1.00 78.44 104 ALA A N 1
ATOM 779 C CA . ALA A 1 104 ? 5.765 11.670 1.573 1.00 78.44 104 ALA A CA 1
ATOM 780 C C . ALA A 1 104 ? 7.092 12.234 2.086 1.00 78.44 104 ALA A C 1
ATOM 782 O O . ALA A 1 104 ? 7.199 13.421 2.414 1.00 78.44 104 ALA A O 1
ATOM 783 N N . SER A 1 105 ? 8.091 11.374 2.237 1.00 80.56 105 SER A N 1
ATOM 784 C CA . SER A 1 105 ? 9.387 11.757 2.788 1.00 80.56 105 SER A CA 1
ATOM 785 C C . SER A 1 105 ? 10.475 10.933 2.133 1.00 80.56 105 SER A C 1
ATOM 787 O O . SER A 1 105 ? 10.397 9.718 2.096 1.00 80.56 105 SER A O 1
ATOM 789 N N . THR A 1 106 ? 11.554 11.580 1.704 1.00 83.12 106 THR A N 1
ATOM 790 C CA . THR A 1 106 ? 12.732 10.889 1.150 1.00 83.12 106 TH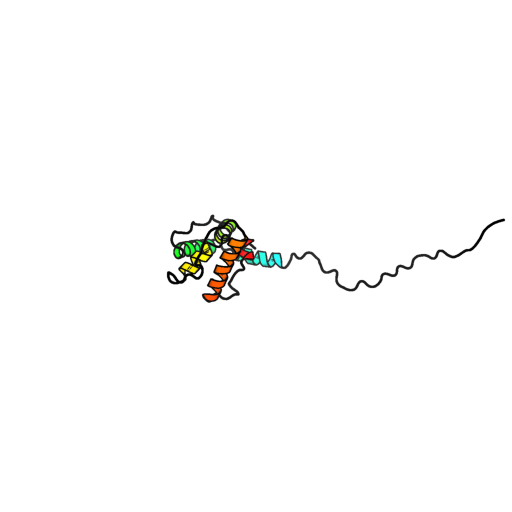R A CA 1
ATOM 791 C C . THR A 1 106 ? 13.601 10.223 2.222 1.00 83.12 106 THR A C 1
ATOM 793 O O . THR A 1 106 ? 14.550 9.511 1.909 1.00 83.12 106 THR A O 1
ATOM 796 N N . MET A 1 107 ? 13.296 10.459 3.500 1.00 87.19 107 MET A N 1
ATOM 797 C CA . MET A 1 107 ? 14.009 9.882 4.636 1.00 87.19 107 MET A CA 1
ATOM 798 C C . MET A 1 107 ? 13.565 8.435 4.853 1.00 87.19 107 MET A C 1
ATOM 800 O O . MET A 1 107 ? 12.428 8.208 5.266 1.00 87.19 107 MET A O 1
ATOM 804 N N . ALA A 1 108 ? 14.481 7.480 4.667 1.00 85.75 108 ALA A N 1
ATOM 805 C CA . ALA A 1 108 ? 14.226 6.044 4.827 1.00 85.75 108 ALA A CA 1
ATOM 806 C C . ALA A 1 108 ? 13.520 5.704 6.151 1.00 85.75 108 ALA A C 1
ATOM 808 O O . ALA A 1 108 ? 12.512 5.008 6.156 1.00 85.75 108 ALA A O 1
ATOM 809 N N . PHE A 1 109 ? 13.973 6.290 7.264 1.00 86.38 109 PHE A N 1
ATOM 810 C CA . PHE A 1 109 ? 13.354 6.094 8.578 1.00 86.38 109 PHE A CA 1
ATOM 811 C C . PHE A 1 109 ? 11.865 6.484 8.606 1.00 86.38 109 PHE A C 1
ATOM 813 O O . PHE A 1 109 ? 11.043 5.751 9.144 1.00 86.38 109 PHE A O 1
ATOM 820 N N . LYS A 1 110 ? 11.494 7.610 7.979 1.00 87.06 110 LYS A N 1
ATOM 821 C CA . LYS A 1 110 ? 10.091 8.049 7.914 1.00 87.06 110 LYS A CA 1
ATOM 822 C C . LYS A 1 110 ? 9.242 7.153 7.016 1.00 87.06 110 LYS A C 1
ATOM 824 O O . LYS A 1 110 ? 8.077 6.936 7.329 1.00 87.06 110 LYS A O 1
ATOM 829 N N . GLN A 1 111 ? 9.804 6.659 5.915 1.00 88.62 111 GLN A N 1
ATOM 830 C CA . GLN A 1 111 ? 9.115 5.718 5.027 1.00 88.62 111 GLN A CA 1
ATOM 831 C C . GLN A 1 111 ? 8.842 4.399 5.755 1.00 88.62 111 GLN A C 1
ATOM 833 O O . GLN A 1 111 ? 7.710 3.924 5.785 1.00 88.62 111 GLN A O 1
ATOM 838 N N . MET A 1 112 ? 9.856 3.865 6.439 1.00 88.31 112 MET A N 1
ATOM 839 C CA . MET A 1 112 ? 9.733 2.652 7.246 1.00 88.31 112 MET A CA 1
ATOM 840 C C . MET A 1 112 ? 8.705 2.806 8.376 1.00 88.31 112 MET A C 1
ATOM 842 O O . MET A 1 112 ? 7.896 1.907 8.605 1.00 88.31 112 MET A O 1
ATOM 846 N N . GLU A 1 113 ? 8.692 3.956 9.054 1.00 88.94 113 GLU A N 1
ATOM 847 C CA . GLU A 1 113 ? 7.697 4.265 10.085 1.00 88.94 113 GLU A CA 1
ATOM 848 C C . GLU A 1 113 ? 6.269 4.288 9.51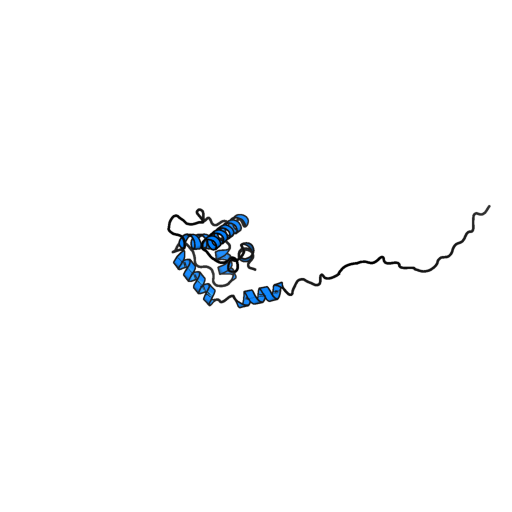4 1.00 88.94 113 GLU A C 1
ATOM 850 O O . GLU A 1 113 ? 5.353 3.761 10.141 1.00 88.94 113 GLU A O 1
ATOM 855 N N . GLN A 1 114 ? 6.066 4.846 8.317 1.00 88.69 114 GLN A N 1
ATOM 856 C CA . GLN A 1 114 ? 4.753 4.857 7.662 1.00 88.69 114 GLN A CA 1
ATOM 857 C C . GLN A 1 114 ? 4.282 3.458 7.287 1.00 88.69 114 GLN A C 1
ATOM 859 O O . GLN A 1 114 ? 3.142 3.101 7.576 1.00 88.69 114 GLN A O 1
ATOM 864 N N . ILE A 1 115 ? 5.162 2.649 6.694 1.00 89.94 115 ILE A N 1
ATOM 865 C CA . ILE A 1 115 ? 4.832 1.259 6.381 1.00 89.94 115 ILE A CA 1
ATOM 866 C C . ILE A 1 115 ? 4.477 0.519 7.678 1.00 89.94 115 ILE A C 1
ATOM 868 O O . ILE A 1 115 ? 3.429 -0.110 7.745 1.00 89.94 115 ILE A O 1
ATOM 872 N N . SER A 1 116 ? 5.263 0.682 8.748 1.00 89.12 116 SER A N 1
ATOM 873 C CA . SER A 1 116 ? 4.982 0.064 10.054 1.00 89.12 116 SER A CA 1
ATOM 874 C C . SER A 1 116 ? 3.615 0.469 10.624 1.00 89.12 116 SER A C 1
ATOM 876 O O . SER A 1 116 ? 2.865 -0.384 11.100 1.00 89.12 116 SER A O 1
ATOM 878 N N . GLN A 1 117 ? 3.237 1.748 10.520 1.00 88.94 117 GLN A N 1
ATOM 879 C CA . GLN A 1 117 ? 1.906 2.218 10.925 1.00 88.94 117 GLN A CA 1
ATOM 880 C C . GLN A 1 117 ? 0.785 1.537 10.132 1.00 88.94 117 GLN A C 1
ATOM 88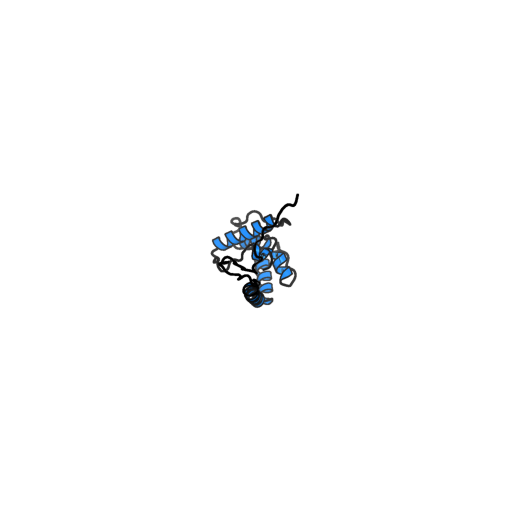2 O O . GLN A 1 117 ? -0.229 1.152 10.718 1.00 88.94 117 GLN A O 1
ATOM 887 N N . PHE A 1 118 ? 0.969 1.353 8.822 1.00 88.69 118 PHE A N 1
ATOM 888 C CA . PHE A 1 118 ? 0.038 0.582 8.003 1.00 88.69 118 PHE A CA 1
ATOM 889 C C . PHE A 1 118 ? -0.069 -0.871 8.482 1.00 88.69 118 PHE A C 1
ATOM 891 O O . PHE A 1 118 ? -1.185 -1.355 8.643 1.00 88.69 118 PHE A O 1
ATOM 898 N N . LEU A 1 119 ? 1.050 -1.546 8.768 1.00 88.31 119 LEU A N 1
ATOM 899 C CA . LEU A 1 119 ? 1.045 -2.943 9.227 1.00 88.31 119 LEU A CA 1
ATOM 900 C C . LEU A 1 119 ? 0.301 -3.102 10.558 1.00 88.31 119 LEU A C 1
ATOM 902 O O . LEU A 1 119 ? -0.540 -3.985 10.698 1.00 88.31 119 LEU A O 1
ATOM 906 N N . GLN A 1 120 ? 0.535 -2.199 11.514 1.00 87.94 120 GLN A N 1
ATOM 907 C CA . GLN A 1 120 ? -0.188 -2.202 12.792 1.00 87.94 120 GLN A CA 1
ATOM 908 C C . GLN A 1 120 ? -1.691 -1.980 12.604 1.00 87.94 120 GLN A C 1
ATOM 910 O O . GLN A 1 120 ? -2.513 -2.566 13.308 1.00 87.94 120 GLN A O 1
ATOM 915 N N . ALA A 1 121 ? -2.066 -1.111 11.669 1.00 87.12 121 ALA A N 1
ATOM 916 C CA . ALA A 1 121 ? -3.459 -0.857 11.350 1.00 87.12 121 ALA A CA 1
ATOM 917 C C . ALA A 1 121 ? -4.116 -2.050 10.633 1.00 87.12 121 ALA A C 1
ATOM 919 O O . ALA A 1 121 ? -5.245 -2.402 10.961 1.00 87.12 121 ALA A O 1
ATOM 920 N N . ALA A 1 122 ? -3.399 -2.698 9.715 1.00 86.44 122 ALA A N 1
ATOM 921 C CA . ALA A 1 122 ? -3.806 -3.919 9.023 1.00 86.44 122 ALA A CA 1
ATOM 922 C C . ALA A 1 122 ? -4.031 -5.090 9.996 1.00 86.44 122 ALA A C 1
ATOM 924 O O . ALA A 1 122 ? -5.051 -5.773 9.917 1.00 86.44 122 ALA A O 1
ATOM 925 N N . GLU A 1 123 ? -3.133 -5.275 10.965 1.00 86.62 123 GLU A N 1
ATOM 926 C CA . GLU A 1 123 ? -3.283 -6.287 12.015 1.00 86.62 123 GLU A CA 1
ATOM 927 C C . GLU A 1 123 ? -4.538 -6.022 12.862 1.00 86.62 123 GLU A C 1
ATOM 929 O O . GLU A 1 123 ? -5.362 -6.912 13.067 1.00 86.62 123 GLU A O 1
ATOM 934 N N . ARG A 1 124 ? -4.758 -4.765 13.276 1.00 85.19 124 ARG A N 1
ATOM 935 C CA . ARG A 1 124 ? -5.975 -4.361 14.008 1.00 85.19 124 ARG A CA 1
ATOM 936 C C . ARG A 1 124 ? -7.251 -4.497 13.185 1.00 85.19 124 ARG A C 1
ATOM 938 O O . ARG A 1 124 ? -8.315 -4.705 13.762 1.00 85.19 124 ARG A O 1
ATOM 945 N N . TYR A 1 125 ? -7.153 -4.365 11.865 1.00 82.44 125 TYR A N 1
ATOM 946 C CA . TYR A 1 125 ? -8.267 -4.592 10.949 1.00 82.44 125 TYR A CA 1
ATOM 947 C C . TYR A 1 125 ? -8.672 -6.077 10.893 1.00 82.44 125 TYR A C 1
ATOM 949 O O . TYR A 1 125 ? -9.795 -6.390 10.505 1.00 82.44 125 TYR A O 1
ATOM 957 N N . GLY A 1 126 ? -7.798 -6.986 11.339 1.00 82.31 126 GLY A N 1
ATOM 958 C CA . GLY A 1 126 ? -8.045 -8.426 11.387 1.00 82.31 126 GLY A CA 1
ATOM 959 C C . GLY A 1 126 ? -7.303 -9.219 10.312 1.00 82.31 126 GLY A C 1
ATOM 960 O O . GLY A 1 126 ? -7.643 -10.378 10.080 1.00 82.31 126 GLY A O 1
ATOM 961 N N . ILE A 1 127 ? -6.308 -8.620 9.649 1.00 83.38 127 ILE A N 1
ATOM 962 C CA . ILE A 1 127 ? -5.418 -9.349 8.738 1.00 83.38 127 ILE A CA 1
ATOM 963 C C . ILE A 1 127 ? -4.491 -10.231 9.583 1.00 83.38 127 ILE A C 1
ATOM 965 O O . ILE A 1 127 ? -3.914 -9.776 10.571 1.00 83.38 127 ILE A O 1
ATOM 969 N N . ALA A 1 128 ? -4.367 -11.506 9.215 1.00 82.19 128 ALA A N 1
ATOM 970 C CA . ALA A 1 128 ? -3.504 -12.440 9.924 1.00 82.19 128 ALA A CA 1
ATOM 971 C C . ALA A 1 128 ? -2.031 -12.054 9.742 1.00 82.19 128 ALA A C 1
ATOM 973 O O . ALA A 1 128 ? -1.601 -11.772 8.630 1.00 82.19 128 ALA A O 1
ATOM 974 N N . ALA A 1 129 ? -1.232 -12.126 10.810 1.00 76.44 129 ALA A N 1
ATOM 975 C CA . ALA A 1 129 ? 0.200 -11.808 10.761 1.00 76.44 129 ALA A CA 1
ATOM 976 C C . ALA A 1 129 ? 0.996 -12.658 9.748 1.00 76.44 129 ALA A C 1
ATOM 978 O O . ALA A 1 129 ? 2.075 -12.259 9.331 1.00 76.44 129 ALA A O 1
ATOM 979 N N . THR A 1 130 ? 0.464 -13.813 9.338 1.00 79.25 130 THR A N 1
ATOM 980 C CA . THR A 1 130 ? 1.033 -14.665 8.282 1.00 79.25 130 THR A CA 1
ATOM 981 C C . THR A 1 130 ? 0.879 -14.088 6.875 1.00 79.25 130 THR A C 1
ATOM 983 O O . THR A 1 130 ? 1.668 -14.439 6.006 1.00 79.25 130 THR A O 1
ATOM 986 N N . ASP A 1 131 ? -0.117 -13.225 6.658 1.00 78.44 131 ASP A N 1
ATOM 987 C CA . ASP A 1 131 ? -0.404 -12.558 5.379 1.00 78.44 131 ASP A CA 1
ATOM 988 C C . ASP A 1 131 ? 0.091 -11.097 5.361 1.00 78.44 131 ASP A C 1
ATOM 990 O O . ASP A 1 131 ? -0.088 -10.377 4.377 1.00 78.44 131 ASP A O 1
ATOM 994 N N . ILE A 1 132 ? 0.704 -10.636 6.458 1.00 84.31 132 ILE A N 1
ATOM 995 C CA . ILE A 1 132 ? 1.283 -9.297 6.597 1.00 84.31 132 ILE A CA 1
ATOM 996 C C . ILE A 1 132 ? 2.771 -9.361 6.225 1.00 84.31 132 ILE A C 1
ATOM 998 O O . ILE A 1 132 ? 3.519 -10.185 6.743 1.00 84.31 132 ILE A O 1
ATOM 1002 N N . PHE A 1 133 ? 3.210 -8.466 5.340 1.00 85.00 133 PHE A N 1
ATOM 1003 C CA . PHE A 1 133 ? 4.618 -8.321 4.949 1.00 85.00 133 PHE A CA 1
ATOM 1004 C C . PHE A 1 133 ? 5.405 -7.483 5.964 1.00 85.00 133 PHE A C 1
ATOM 1006 O O . PHE A 1 133 ? 4.817 -6.696 6.707 1.00 85.00 133 PHE A O 1
ATOM 1013 N N . GLN A 1 134 ? 6.737 -7.590 5.997 1.00 85.25 134 GLN A N 1
ATOM 1014 C CA . GLN A 1 134 ? 7.540 -6.704 6.837 1.00 85.25 134 GLN A CA 1
ATOM 1015 C C . GLN A 1 134 ? 7.893 -5.406 6.113 1.00 85.25 134 GLN A C 1
ATOM 1017 O O . GLN A 1 134 ? 8.033 -5.336 4.893 1.00 85.25 134 GLN A O 1
ATOM 1022 N N . THR A 1 135 ? 8.088 -4.347 6.896 1.00 87.50 135 THR A N 1
ATOM 1023 C CA . THR A 1 135 ? 8.541 -3.051 6.384 1.00 87.50 135 THR A CA 1
ATOM 1024 C C . THR A 1 135 ? 9.834 -3.159 5.574 1.00 87.50 135 THR A C 1
ATOM 1026 O O . THR A 1 135 ? 9.985 -2.453 4.578 1.00 87.50 135 THR A O 1
ATOM 1029 N N . VAL A 1 136 ? 10.756 -4.021 6.013 1.00 84.06 136 VAL A N 1
ATOM 1030 C CA . VAL A 1 136 ? 12.044 -4.250 5.348 1.00 84.06 136 VAL A CA 1
ATOM 1031 C C . VAL A 1 136 ? 11.852 -4.920 3.992 1.00 84.06 136 VAL A C 1
ATOM 1033 O O . VAL A 1 136 ? 12.348 -4.381 3.012 1.00 84.06 136 VAL A O 1
ATOM 1036 N N . ASP A 1 137 ? 11.011 -5.956 3.906 1.00 83.94 137 ASP A N 1
ATOM 1037 C CA . ASP A 1 137 ? 10.716 -6.672 2.656 1.00 83.94 137 ASP A CA 1
ATOM 1038 C C . ASP A 1 137 ? 10.229 -5.708 1.566 1.00 83.94 137 ASP A C 1
ATOM 1040 O O . ASP A 1 137 ? 10.752 -5.674 0.455 1.00 83.94 137 ASP A O 1
ATOM 1044 N N . LEU A 1 138 ? 9.276 -4.831 1.904 1.00 85.38 138 LEU A N 1
ATOM 1045 C CA . LEU A 1 138 ? 8.744 -3.859 0.947 1.00 85.38 138 LEU A CA 1
ATOM 1046 C C . LEU A 1 138 ? 9.765 -2.767 0.583 1.00 85.38 138 LEU A C 1
ATOM 1048 O O . LEU A 1 138 ? 9.838 -2.320 -0.567 1.00 85.38 138 LEU A O 1
ATOM 1052 N N . TRP A 1 139 ? 10.526 -2.285 1.568 1.00 85.00 139 TRP A N 1
ATOM 1053 C CA . TRP A 1 139 ? 11.457 -1.178 1.363 1.00 85.00 139 TRP A CA 1
ATOM 1054 C C . TRP A 1 139 ? 12.723 -1.610 0.606 1.00 85.00 139 TRP A C 1
ATOM 1056 O O . TRP A 1 139 ? 13.202 -0.856 -0.250 1.00 85.00 139 TRP A O 1
ATOM 1066 N N . GLU A 1 140 ? 13.235 -2.810 0.878 1.00 83.25 140 GLU A N 1
ATOM 1067 C CA . GLU A 1 140 ? 14.399 -3.414 0.215 1.00 83.25 140 GLU A CA 1
ATOM 1068 C C . GLU A 1 140 ? 14.015 -4.119 -1.094 1.00 83.25 140 GLU A C 1
ATOM 1070 O O . GLU A 1 140 ? 14.798 -4.090 -2.041 1.00 83.25 140 GLU A O 1
ATOM 1075 N N . GLY A 1 141 ? 12.775 -4.605 -1.217 1.00 70.19 141 GLY A N 1
ATOM 1076 C CA . GLY A 1 141 ? 12.277 -5.295 -2.413 1.00 70.19 141 GLY A CA 1
ATOM 1077 C C . GLY A 1 141 ? 12.620 -6.774 -2.465 1.00 70.19 141 GLY A C 1
ATOM 1078 O O . GLY A 1 141 ? 12.755 -7.318 -3.565 1.00 70.19 141 GLY A O 1
ATOM 1079 N N . GLU A 1 142 ? 12.795 -7.391 -1.298 1.00 57.84 142 GLU A N 1
ATOM 1080 C CA . GLU A 1 142 ? 13.123 -8.814 -1.167 1.00 57.84 142 GLU A CA 1
ATOM 1081 C C . GLU A 1 142 ? 11.898 -9.717 -1.362 1.00 57.84 142 GLU A C 1
ATOM 1083 O O . GLU A 1 142 ? 10.763 -9.332 -1.000 1.00 57.84 142 GLU A O 1
#

Secondary structure (DSSP, 8-state):
---------------------S------S-SHHHHHHHHHHTT--HHHHHHHHHHHHHHHTTSSPPPPSSHHHHHHHHHTSHHHHHHHHHHSPTT--S-------S-HHHHHHHHHHHHHHHHHHT--TTSPPPHHHHHHT-

Organism: Corythaixoides concolor (NCBI:txid103956)

Foldseek 3Di:
DDDDDDDDDDDDDDDDDPDDDDDPPPDDPPDVVVVVVVVVVVPDDLVVLVVVQVVLCVQLDPPADGFDRDLVRSLVSCQQLLSLQSNLQSVDDPPPRQDPDRDRDPDNVNSLVSNVSSQVSCVVVPDDPVPGDHSCCSNVVD

pLDDT: mean 70.95, std 18.18, range [36.69, 89.94]